Protein AF-A0A7K2YHN9-F1 (afdb_monomer_lite)

Radius of gyration: 21.22 Å; chains: 1; bounding box: 48×24×65 Å

Secondary structure (DSSP, 8-state):
-TTS-TT--EEEEEEESPEEEEETTEEEEEETTEEEEE-GGGS-TTSS--HHHHHTEEEEEEEEEEETTEEEEEEEEEEEEETTEEEEEETTGGGG---SHHHHHHHHHHHHHHHHHHHHHHHHTT-

Foldseek 3Di:
DVLDDPVQDWDKDKDAPWQWDQDPLGIFTQDPNDTAAEDQVPQDPVFPDHPVQVNQFRMFTWIWGDDPNGIHTYTAKGWGQDPNDTDIGGSCVCVVPDPDPVRVVVVVVVVVVVVVVVVVVVVVVVD

Sequence (127 aa):
PLDRHPAQIAMPVFLENYEVRRDDDGMGFILAGHRLAVEPDRIPTAGPLTPEAVATSTACIGLLRWDAGAFEVQPLAVEAVVKKKTVVVHAGAWAGGTADKLGAKAEKAATEAVAVLRERAGKLLRT

pLDDT: mean 89.26, std 9.85, range [54.69, 98.0]

Structure (mmCIF, N/CA/C/O backbone):
data_AF-A0A7K2YHN9-F1
#
_entry.id   AF-A0A7K2YHN9-F1
#
loop_
_atom_site.group_PDB
_atom_site.id
_atom_site.type_symbol
_atom_site.label_atom_id
_atom_site.label_alt_id
_atom_site.label_comp_id
_atom_site.label_asym_id
_atom_site.label_entity_id
_atom_site.label_seq_id
_atom_site.pdbx_PDB_ins_code
_atom_site.Cartn_x
_atom_site.Cartn_y
_atom_site.Cartn_z
_atom_site.occupancy
_atom_site.B_iso_or_equiv
_atom_site.auth_seq_id
_atom_site.auth_comp_id
_atom_site.auth_asym_id
_atom_site.auth_atom_id
_atom_site.pdbx_PDB_model_num
ATOM 1 N N . PRO A 1 1 ? -12.284 -12.177 -9.391 1.00 57.41 1 PRO A N 1
ATOM 2 C CA . PRO A 1 1 ? -12.138 -11.181 -10.492 1.00 57.41 1 PRO A CA 1
ATOM 3 C C . PRO A 1 1 ? -13.450 -10.835 -11.204 1.00 57.41 1 PRO A C 1
ATOM 5 O O . PRO 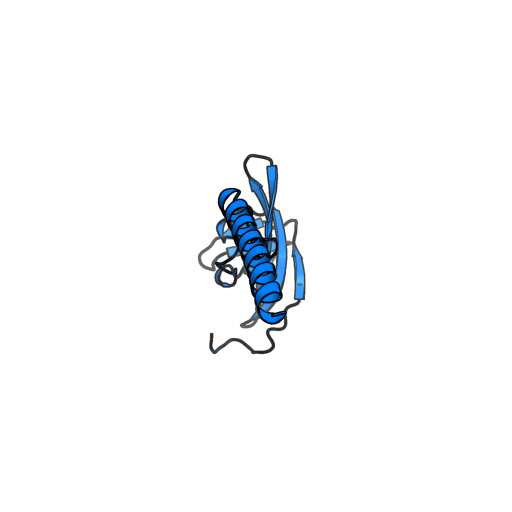A 1 1 ? -13.608 -9.689 -11.604 1.00 57.41 1 PRO A O 1
ATOM 8 N N . LEU A 1 2 ? -14.351 -11.814 -11.358 1.00 54.91 2 LEU A N 1
ATOM 9 C CA . LEU A 1 2 ? -15.625 -11.669 -12.072 1.00 54.91 2 LEU A CA 1
ATOM 10 C C . LEU A 1 2 ? -16.678 -10.824 -11.330 1.00 54.91 2 LEU A C 1
ATOM 12 O O . LEU A 1 2 ? -17.486 -10.193 -11.995 1.00 54.91 2 LEU A O 1
ATOM 16 N N . ASP A 1 3 ? -16.600 -10.703 -10.002 1.00 56.06 3 ASP A N 1
ATOM 17 C CA . ASP A 1 3 ? -17.502 -9.837 -9.212 1.00 56.06 3 ASP A CA 1
ATOM 18 C C . ASP A 1 3 ? -17.098 -8.352 -9.204 1.00 56.06 3 ASP A C 1
ATOM 20 O O . ASP A 1 3 ? -17.693 -7.523 -8.522 1.00 56.06 3 ASP A O 1
ATOM 24 N N . ARG A 1 4 ? -16.052 -7.979 -9.950 1.00 60.25 4 ARG A N 1
ATOM 25 C CA . ARG A 1 4 ? -15.535 -6.608 -9.945 1.00 60.25 4 ARG A CA 1
ATOM 26 C C . ARG A 1 4 ? -16.341 -5.754 -10.920 1.00 60.25 4 ARG A C 1
ATOM 28 O O . ARG A 1 4 ? -16.211 -5.917 -12.130 1.00 60.25 4 ARG A O 1
ATOM 35 N N . HIS A 1 5 ? -17.103 -4.789 -10.404 1.00 55.03 5 HIS A N 1
ATOM 36 C CA . HIS A 1 5 ? -17.783 -3.795 -11.237 1.00 55.03 5 HIS A CA 1
ATOM 37 C C . HIS A 1 5 ? -16.759 -3.053 -12.129 1.00 55.03 5 HIS A C 1
ATOM 39 O O . HIS A 1 5 ? -15.821 -2.453 -11.591 1.00 55.03 5 HIS A O 1
ATOM 45 N N . PRO A 1 6 ? -16.908 -3.042 -13.469 1.00 56.66 6 PRO A N 1
ATOM 46 C CA . PRO A 1 6 ? -15.870 -2.574 -14.396 1.00 56.66 6 PRO A CA 1
ATOM 47 C C . PRO A 1 6 ? -15.536 -1.084 -14.246 1.00 56.66 6 PRO A C 1
ATOM 49 O O . PRO A 1 6 ? -14.412 -0.683 -14.526 1.00 56.66 6 PRO A O 1
ATOM 52 N N . ALA A 1 7 ? -16.474 -0.271 -13.746 1.00 64.44 7 ALA A N 1
ATOM 53 C CA . ALA A 1 7 ? -16.242 1.158 -13.528 1.00 64.44 7 ALA A CA 1
ATOM 54 C C . ALA A 1 7 ? -15.442 1.489 -12.252 1.00 64.44 7 ALA A C 1
ATOM 56 O O . ALA A 1 7 ? -15.044 2.637 -12.109 1.00 64.44 7 ALA A O 1
ATOM 57 N N . GLN A 1 8 ? -15.230 0.521 -11.340 1.00 68.00 8 GLN A N 1
ATOM 58 C CA . GLN A 1 8 ? -14.412 0.631 -10.118 1.00 68.00 8 GLN A CA 1
ATOM 59 C C . GLN A 1 8 ? -14.328 2.052 -9.513 1.00 68.00 8 GLN A C 1
ATOM 61 O O . GLN A 1 8 ? -13.226 2.535 -9.260 1.00 68.00 8 GLN A O 1
ATOM 66 N N . ILE A 1 9 ? -15.479 2.706 -9.277 1.00 79.44 9 ILE A N 1
ATOM 67 C CA . ILE A 1 9 ? -15.520 4.075 -8.742 1.00 79.44 9 ILE A CA 1
ATOM 68 C C . ILE A 1 9 ? -14.788 4.079 -7.404 1.00 79.44 9 ILE A C 1
ATOM 70 O O . ILE A 1 9 ? -15.106 3.306 -6.500 1.00 79.44 9 ILE A O 1
ATOM 74 N N . ALA A 1 10 ? -13.777 4.929 -7.317 1.00 89.38 10 ALA A N 1
ATOM 75 C CA . ALA A 1 10 ? -12.907 5.042 -6.170 1.00 89.38 10 ALA A CA 1
ATOM 76 C C . ALA A 1 10 ? -12.629 6.516 -5.902 1.00 89.38 10 ALA A C 1
ATOM 78 O O . ALA A 1 10 ? -12.377 7.283 -6.833 1.00 89.38 10 ALA A O 1
ATOM 79 N N . MET A 1 11 ? -12.661 6.905 -4.632 1.00 93.88 11 MET A N 1
ATOM 80 C CA . MET A 1 11 ? -12.323 8.258 -4.207 1.00 93.88 11 MET A CA 1
ATOM 81 C C . MET A 1 11 ? -10.906 8.271 -3.633 1.00 93.88 11 MET A C 1
ATOM 83 O O . MET A 1 11 ? -10.616 7.469 -2.744 1.00 93.88 11 MET A O 1
ATOM 87 N N . PRO A 1 12 ? -10.010 9.154 -4.104 1.00 95.62 12 PRO A N 1
ATOM 88 C CA . PRO A 1 12 ? -8.716 9.322 -3.465 1.00 95.62 12 PRO A CA 1
ATOM 89 C C . PRO A 1 12 ? -8.919 9.883 -2.057 1.00 95.62 12 PRO A C 1
ATOM 91 O O . PRO A 1 12 ? -9.646 10.858 -1.864 1.00 95.62 12 PRO A O 1
ATOM 94 N N . VAL A 1 13 ? -8.268 9.261 -1.081 1.00 97.25 13 VAL A N 1
ATOM 95 C CA . VAL A 1 13 ? -8.301 9.680 0.320 1.00 97.25 13 VAL A CA 1
ATOM 96 C C . VAL A 1 13 ? -6.889 9.791 0.872 1.00 97.25 13 VAL A C 1
ATOM 98 O O . VAL A 1 13 ? -5.992 9.033 0.496 1.00 97.25 13 VAL A O 1
ATOM 101 N N . PHE A 1 14 ? -6.716 10.738 1.787 1.00 97.88 14 PHE A N 1
ATOM 102 C CA . PHE A 1 14 ? -5.571 10.810 2.679 1.00 97.88 14 PHE A CA 1
ATOM 103 C C . PHE A 1 14 ? -6.060 10.483 4.088 1.00 97.88 14 PHE A C 1
ATOM 105 O O . PHE A 1 14 ? -7.011 11.096 4.570 1.00 97.88 14 PHE A O 1
ATOM 112 N N . LEU A 1 15 ? -5.451 9.475 4.704 1.00 97.94 15 LEU A N 1
ATOM 113 C CA . LEU A 1 15 ? -5.805 8.964 6.019 1.00 97.94 15 LEU A CA 1
ATOM 114 C C . LEU A 1 15 ? -4.618 9.151 6.959 1.00 97.94 15 LEU A C 1
ATOM 116 O O . LEU A 1 15 ? -3.492 8.768 6.641 1.00 97.94 15 LEU A O 1
ATOM 120 N N . GLU A 1 16 ? -4.898 9.690 8.134 1.00 97.00 16 GLU A N 1
ATOM 121 C CA . GLU A 1 16 ? -3.960 9.908 9.232 1.00 97.00 16 GLU A CA 1
ATOM 122 C C . GLU A 1 16 ? -4.690 9.672 10.560 1.00 97.00 16 GLU A C 1
ATOM 124 O O . GLU A 1 16 ? -5.918 9.566 10.582 1.00 97.00 16 GLU A O 1
ATOM 129 N N . ASN A 1 17 ? -3.947 9.582 11.665 1.00 96.50 17 ASN A N 1
ATOM 130 C CA . ASN A 1 17 ? -4.508 9.363 13.006 1.00 96.50 17 ASN A CA 1
ATOM 131 C C . ASN A 1 17 ? -5.377 8.092 13.122 1.00 96.50 17 ASN A C 1
ATOM 133 O O . ASN A 1 17 ? -6.345 8.065 13.885 1.00 96.50 17 ASN A O 1
ATOM 137 N N . TYR A 1 18 ? -5.037 7.043 12.367 1.00 97.44 18 TYR A N 1
ATOM 138 C CA . TYR A 1 18 ? -5.651 5.724 12.492 1.00 97.44 18 TYR A CA 1
ATOM 139 C C . TYR A 1 18 ? -4.767 4.764 13.296 1.00 97.44 18 TYR A C 1
ATOM 141 O O . TYR A 1 18 ? -3.543 4.877 13.310 1.00 97.44 18 TYR A O 1
ATOM 149 N N . GLU A 1 19 ? -5.393 3.775 13.928 1.00 97.50 19 GLU A N 1
ATOM 150 C CA . GLU A 1 19 ? -4.709 2.596 14.468 1.00 97.50 19 GLU A CA 1
ATOM 151 C C . GLU A 1 19 ? -4.825 1.452 13.457 1.00 97.50 19 GLU A C 1
ATOM 153 O O . GLU A 1 19 ? -5.910 1.182 12.945 1.00 97.50 19 GLU A O 1
ATOM 158 N N . VAL A 1 20 ? -3.728 0.756 13.161 1.00 96.88 20 VAL A N 1
ATOM 159 C CA . VAL A 1 20 ? -3.792 -0.470 12.356 1.00 96.88 20 VAL A CA 1
ATOM 160 C C . VAL A 1 20 ? -4.190 -1.643 13.248 1.00 96.88 20 VAL A C 1
ATOM 162 O O . VAL A 1 20 ? -3.508 -1.938 14.228 1.00 96.88 20 VAL A O 1
ATOM 165 N N . ARG A 1 21 ? -5.243 -2.369 12.863 1.00 96.44 21 ARG A N 1
ATOM 166 C CA . ARG A 1 21 ? -5.682 -3.604 13.518 1.00 96.44 21 ARG A CA 1
ATOM 167 C C . ARG A 1 21 ? -5.634 -4.784 12.555 1.00 96.44 21 ARG A C 1
ATOM 169 O O . ARG A 1 21 ? -6.078 -4.675 11.416 1.00 96.44 21 ARG A O 1
ATOM 176 N N . ARG A 1 22 ? -5.117 -5.919 13.028 1.00 94.69 22 ARG A N 1
ATOM 177 C CA . ARG A 1 22 ? -5.214 -7.220 12.355 1.00 94.69 22 ARG A CA 1
ATOM 178 C C . ARG A 1 22 ? -5.999 -8.172 13.250 1.00 94.69 22 ARG A C 1
ATOM 180 O O . ARG A 1 22 ? -5.625 -8.355 14.405 1.00 94.69 22 ARG A O 1
ATOM 187 N N . ASP A 1 23 ? -7.070 -8.730 12.712 1.00 92.94 23 ASP A N 1
ATOM 188 C CA . ASP A 1 23 ? -7.956 -9.704 13.351 1.00 92.94 23 ASP A CA 1
ATOM 189 C C . ASP A 1 23 ? -8.392 -10.760 12.319 1.00 92.94 23 ASP A C 1
ATOM 191 O O . ASP A 1 23 ? -7.853 -10.805 11.209 1.00 92.94 23 ASP A O 1
ATOM 195 N N . ASP A 1 24 ? -9.332 -11.630 12.691 1.00 92.25 24 ASP A N 1
ATOM 196 C CA . ASP A 1 24 ? -9.839 -12.696 11.818 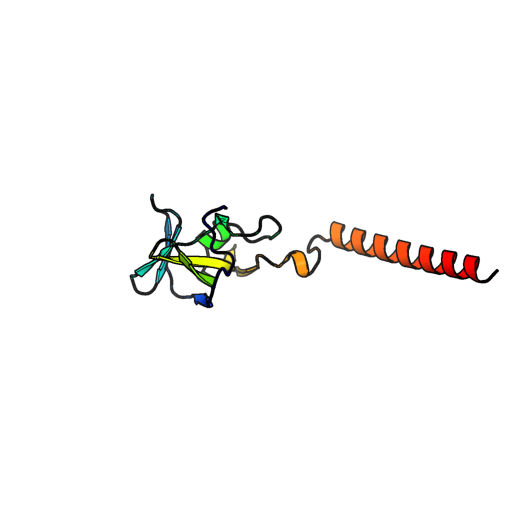1.00 92.25 24 ASP A CA 1
ATOM 197 C C . ASP A 1 24 ? -10.539 -12.142 10.558 1.00 92.25 24 ASP A C 1
ATOM 199 O O . ASP A 1 24 ? -10.562 -12.810 9.526 1.00 92.25 24 ASP A O 1
ATOM 203 N N . ASP A 1 25 ? -11.014 -10.890 10.607 1.00 88.25 25 ASP A N 1
ATOM 204 C CA . ASP A 1 25 ? -11.609 -10.155 9.481 1.00 88.25 25 ASP A CA 1
ATOM 205 C C . ASP A 1 25 ? -10.550 -9.430 8.621 1.00 88.25 25 ASP A C 1
ATOM 207 O O . ASP A 1 25 ? -10.868 -8.560 7.807 1.00 88.25 25 ASP A O 1
ATOM 211 N N . GLY A 1 26 ? -9.263 -9.723 8.829 1.00 93.31 26 GLY A N 1
ATOM 212 C CA . GLY A 1 26 ? -8.152 -9.160 8.069 1.00 93.31 26 GLY A CA 1
ATOM 213 C C . GLY A 1 26 ? -7.586 -7.859 8.645 1.00 93.31 26 GLY A C 1
ATOM 214 O O . GLY A 1 26 ? -7.590 -7.609 9.852 1.00 93.31 26 GLY A O 1
ATOM 215 N N . MET A 1 27 ? -7.009 -7.029 7.771 1.00 96.62 27 MET A N 1
ATOM 216 C CA . MET A 1 27 ? -6.396 -5.754 8.154 1.00 96.62 27 MET A CA 1
ATOM 217 C C . MET A 1 27 ? -7.424 -4.622 8.092 1.00 96.62 27 MET A C 1
ATOM 219 O O . MET A 1 27 ? -8.162 -4.500 7.119 1.00 96.62 27 MET A O 1
ATOM 223 N N . GLY A 1 28 ? -7.439 -3.753 9.100 1.00 97.44 28 GLY A N 1
ATOM 224 C CA . GLY A 1 28 ? -8.296 -2.573 9.137 1.00 97.44 28 GLY A CA 1
ATOM 225 C C . GLY A 1 28 ? -7.595 -1.361 9.739 1.00 97.44 28 GLY A C 1
ATOM 226 O O . GLY A 1 28 ? -6.723 -1.490 10.599 1.00 97.44 28 GLY A O 1
ATOM 227 N N . PHE A 1 29 ? -8.002 -0.175 9.301 1.00 97.94 29 PHE A N 1
ATOM 228 C CA . PHE A 1 29 ? -7.673 1.091 9.944 1.00 97.94 29 PHE A CA 1
ATOM 229 C C . PHE A 1 29 ? -8.814 1.489 10.874 1.00 97.94 29 PHE A C 1
ATOM 231 O O . PHE A 1 29 ? -9.958 1.612 10.442 1.00 97.94 29 PHE A O 1
ATOM 238 N N . ILE A 1 30 ? -8.514 1.696 12.151 1.00 97.88 30 ILE A N 1
ATOM 239 C CA . ILE A 1 30 ? -9.456 2.256 13.113 1.00 97.88 30 ILE A CA 1
ATOM 240 C C . ILE A 1 30 ? -9.307 3.772 13.069 1.00 97.88 30 ILE A C 1
ATOM 242 O O . ILE A 1 30 ? -8.339 4.320 13.592 1.00 97.88 30 ILE A O 1
ATOM 246 N N . LEU A 1 31 ? -10.263 4.443 12.434 1.00 96.00 31 LEU A N 1
ATOM 247 C CA . LEU A 1 31 ? -10.295 5.891 12.266 1.00 96.00 31 LEU A CA 1
ATOM 248 C C . LEU A 1 31 ? -11.512 6.449 13.001 1.00 96.00 31 LEU A C 1
ATOM 250 O O . LEU A 1 31 ? -12.642 6.051 12.724 1.00 96.00 31 LEU A O 1
ATOM 254 N N . ALA A 1 32 ? -11.286 7.351 13.959 1.00 94.56 32 ALA A N 1
ATOM 255 C CA . ALA A 1 32 ? -12.349 7.913 14.801 1.00 94.56 32 ALA A CA 1
ATOM 256 C C . ALA A 1 32 ? -13.264 6.838 15.440 1.00 94.56 32 ALA A C 1
ATOM 258 O O . ALA A 1 32 ? -14.470 7.025 15.563 1.00 94.56 32 ALA A O 1
ATOM 259 N N . GLY A 1 33 ? -12.693 5.689 15.822 1.00 94.62 33 GLY A N 1
ATOM 260 C CA . GLY A 1 33 ? -13.427 4.562 16.415 1.00 94.62 33 GLY A CA 1
ATOM 261 C C . GLY A 1 33 ? -14.141 3.644 15.415 1.00 94.62 33 GLY A C 1
ATOM 262 O O . GLY A 1 33 ? -14.690 2.624 15.826 1.00 94.62 33 GLY A O 1
ATOM 263 N N . HIS A 1 34 ? -14.103 3.948 14.117 1.00 94.25 34 HIS A N 1
ATOM 264 C CA . HIS A 1 34 ? -14.701 3.129 13.065 1.00 94.25 34 HIS A CA 1
ATOM 265 C C . HIS A 1 34 ? -13.643 2.306 12.332 1.00 94.25 34 HIS A C 1
ATOM 267 O O . HIS A 1 34 ? -12.574 2.814 11.999 1.00 94.25 34 HIS A O 1
ATOM 273 N N . ARG A 1 35 ? -13.952 1.037 12.050 1.00 95.25 35 ARG A N 1
ATOM 274 C CA . ARG A 1 35 ? -13.096 0.173 11.231 1.00 95.25 35 ARG A CA 1
ATOM 275 C C . ARG A 1 35 ? -13.332 0.463 9.752 1.00 95.25 35 ARG A C 1
ATOM 277 O O . ARG A 1 35 ? -14.452 0.337 9.267 1.00 95.25 35 ARG A O 1
ATOM 284 N N . LEU A 1 36 ? -12.258 0.790 9.049 1.00 95.94 36 LEU A N 1
ATOM 285 C CA . LEU A 1 36 ? -12.182 0.830 7.598 1.00 95.94 36 LEU A CA 1
ATOM 286 C C . LEU A 1 36 ? -11.324 -0.351 7.141 1.00 95.94 36 LEU A C 1
ATOM 288 O O . LEU A 1 36 ? -10.132 -0.398 7.451 1.00 95.94 36 LEU A O 1
ATOM 292 N N . ALA A 1 37 ? -11.927 -1.323 6.458 1.00 96.31 37 ALA A N 1
ATOM 293 C CA . ALA A 1 37 ? -11.210 -2.503 5.987 1.00 96.31 37 ALA A CA 1
ATOM 294 C C . ALA A 1 37 ? -10.149 -2.111 4.948 1.00 96.31 37 ALA A C 1
ATOM 296 O O . ALA A 1 37 ? -10.377 -1.243 4.105 1.00 96.31 37 ALA A O 1
ATOM 297 N N . VAL A 1 38 ? -8.974 -2.728 5.041 1.00 96.81 38 VAL A N 1
ATOM 298 C CA . VAL A 1 38 ? -7.846 -2.505 4.138 1.00 96.81 38 VAL A CA 1
ATOM 299 C C . VAL A 1 38 ? -7.758 -3.685 3.182 1.00 96.81 38 VAL A C 1
ATOM 301 O O . VAL A 1 38 ? -7.795 -4.832 3.616 1.00 96.81 38 VAL A O 1
ATOM 304 N N . GLU A 1 39 ? -7.574 -3.393 1.898 1.00 92.50 39 GLU A N 1
ATOM 305 C CA . GLU A 1 39 ? -7.465 -4.376 0.816 1.00 92.50 39 GLU A CA 1
ATOM 306 C C . GLU A 1 39 ? -6.005 -4.514 0.332 1.00 92.50 39 GLU A C 1
ATOM 308 O O . GLU A 1 39 ? -5.613 -3.911 -0.679 1.00 92.50 39 GLU A O 1
ATOM 313 N N . PRO A 1 40 ? -5.144 -5.261 1.059 1.00 86.25 40 PRO A N 1
ATOM 314 C CA . PRO A 1 40 ? -3.730 -5.407 0.717 1.00 86.25 40 PRO A CA 1
ATOM 315 C C . PRO A 1 40 ? -3.507 -6.243 -0.550 1.00 86.25 40 PRO A C 1
ATOM 317 O O . PRO A 1 40 ? -2.516 -6.033 -1.246 1.00 86.25 40 PRO A O 1
ATOM 320 N N . ASP A 1 41 ? -4.442 -7.128 -0.904 1.00 86.94 41 ASP A N 1
ATOM 321 C CA . ASP A 1 41 ? -4.353 -7.997 -2.089 1.00 86.94 41 ASP A CA 1
ATOM 322 C C . ASP A 1 41 ? -4.446 -7.216 -3.409 1.00 86.94 41 ASP A C 1
ATOM 324 O O . ASP A 1 41 ? -4.162 -7.733 -4.494 1.00 86.94 41 ASP A O 1
ATOM 328 N N . ARG A 1 42 ? -4.835 -5.940 -3.332 1.00 86.56 42 ARG A N 1
ATOM 329 C CA . ARG A 1 42 ? -4.878 -5.012 -4.466 1.00 86.56 42 ARG A CA 1
ATOM 330 C C . ARG A 1 42 ? -3.618 -4.157 -4.598 1.00 86.56 42 ARG A C 1
ATOM 332 O O . ARG A 1 42 ? -3.561 -3.308 -5.493 1.00 86.56 42 ARG A O 1
ATOM 339 N N . ILE A 1 43 ? -2.615 -4.355 -3.744 1.00 88.25 43 ILE A N 1
ATOM 340 C CA . ILE A 1 43 ? -1.320 -3.686 -3.869 1.00 88.25 43 ILE A CA 1
ATOM 341 C C . ILE A 1 43 ? -0.554 -4.310 -5.052 1.00 88.25 43 ILE A C 1
ATOM 343 O O . ILE A 1 43 ? -0.370 -5.528 -5.091 1.00 88.25 43 ILE A O 1
ATOM 347 N N . PRO A 1 44 ? -0.095 -3.515 -6.040 1.00 82.75 44 PRO A N 1
ATOM 348 C CA . PRO A 1 44 ? 0.690 -4.036 -7.153 1.00 82.75 44 PRO A CA 1
ATOM 349 C C . PRO A 1 44 ? 1.986 -4.700 -6.675 1.00 82.75 44 PRO A C 1
ATOM 351 O O . PRO A 1 44 ? 2.830 -4.049 -6.063 1.00 82.75 44 PRO A O 1
ATOM 354 N N . THR A 1 45 ? 2.199 -5.963 -7.050 1.00 84.44 45 THR A N 1
ATOM 355 C CA . THR A 1 45 ? 3.420 -6.720 -6.707 1.00 84.44 45 THR A CA 1
ATOM 356 C C . THR A 1 45 ? 4.690 -6.162 -7.355 1.00 84.44 45 THR A C 1
ATOM 358 O O . THR A 1 45 ? 5.794 -6.473 -6.920 1.00 84.44 45 THR A O 1
ATOM 361 N N . ALA A 1 46 ? 4.548 -5.332 -8.392 1.00 81.88 46 ALA A N 1
ATOM 362 C CA . ALA A 1 46 ? 5.655 -4.663 -9.074 1.00 81.88 46 ALA A CA 1
ATOM 363 C C . ALA A 1 46 ? 6.254 -3.488 -8.272 1.00 81.88 46 ALA A C 1
ATOM 365 O O . ALA A 1 46 ? 7.288 -2.947 -8.663 1.00 81.88 46 ALA A O 1
ATOM 366 N N . GLY A 1 47 ? 5.596 -3.055 -7.191 1.00 84.62 47 GLY A N 1
ATOM 367 C CA . GLY A 1 47 ? 6.015 -1.920 -6.373 1.00 84.62 47 GLY A CA 1
ATOM 368 C C . GLY A 1 47 ? 6.647 -2.326 -5.036 1.00 84.62 47 GLY A C 1
ATOM 369 O O . GLY A 1 47 ? 6.471 -3.449 -4.576 1.00 84.62 47 GLY A O 1
ATOM 370 N N . PRO A 1 48 ? 7.349 -1.396 -4.362 1.00 89.62 48 PRO A N 1
ATOM 371 C CA . PRO A 1 48 ? 7.930 -1.626 -3.038 1.00 89.62 48 PRO A CA 1
ATOM 372 C C . PRO A 1 48 ? 6.903 -1.583 -1.895 1.00 89.62 48 PRO A C 1
ATOM 374 O O . PRO A 1 48 ? 7.270 -1.805 -0.743 1.00 89.62 48 PRO A O 1
ATOM 377 N N . LEU A 1 49 ? 5.642 -1.237 -2.176 1.00 94.00 49 LEU A N 1
ATOM 378 C CA . LEU A 1 49 ? 4.585 -1.220 -1.169 1.00 94.00 49 LEU A CA 1
ATOM 379 C C . LEU A 1 49 ? 4.207 -2.659 -0.814 1.00 94.00 49 LEU A C 1
ATOM 381 O O . LEU A 1 49 ? 3.818 -3.421 -1.692 1.00 94.00 49 LEU A O 1
ATOM 385 N N . THR A 1 50 ? 4.307 -3.018 0.465 1.00 93.25 50 THR A N 1
ATOM 386 C CA . THR A 1 50 ? 3.945 -4.354 0.959 1.00 93.25 50 THR A CA 1
ATOM 387 C C . THR A 1 50 ? 2.862 -4.272 2.037 1.00 93.25 50 THR A C 1
ATOM 389 O O . THR A 1 50 ? 2.726 -3.228 2.686 1.00 93.25 50 THR A O 1
ATOM 392 N N . PRO A 1 51 ? 2.114 -5.361 2.293 1.00 94.19 51 PRO A N 1
ATOM 393 C CA . PRO A 1 51 ? 1.163 -5.417 3.403 1.00 94.19 51 PRO A CA 1
ATOM 394 C C . PRO A 1 51 ? 1.800 -5.122 4.772 1.00 94.19 51 PRO A C 1
ATOM 396 O O . PRO A 1 51 ? 1.142 -4.596 5.665 1.00 94.19 51 PRO A O 1
ATOM 399 N N . GLU A 1 52 ? 3.080 -5.434 4.969 1.00 92.88 52 GLU A N 1
ATOM 400 C CA . GLU A 1 52 ? 3.829 -5.124 6.195 1.00 92.88 52 GLU A CA 1
ATOM 401 C C . GLU A 1 52 ? 4.118 -3.625 6.320 1.00 92.88 52 GLU A C 1
ATOM 403 O O . GLU A 1 52 ? 4.013 -3.067 7.414 1.00 92.88 52 GLU A O 1
ATOM 408 N N . ALA A 1 53 ? 4.437 -2.954 5.207 1.00 94.56 53 ALA A N 1
ATOM 409 C CA . ALA A 1 53 ? 4.609 -1.504 5.194 1.00 94.56 53 ALA A CA 1
ATOM 410 C C . ALA A 1 53 ? 3.295 -0.793 5.556 1.00 94.56 53 ALA A C 1
ATOM 412 O O . ALA A 1 53 ? 3.304 0.136 6.356 1.00 94.56 53 ALA A O 1
ATOM 413 N N . VAL A 1 54 ? 2.162 -1.284 5.041 1.00 96.00 54 VAL A N 1
ATOM 414 C CA . VAL A 1 54 ? 0.822 -0.801 5.420 1.00 96.00 54 VAL A CA 1
ATOM 415 C C . VAL A 1 54 ? 0.488 -1.130 6.876 1.00 96.00 54 VAL A C 1
ATOM 417 O O . VAL A 1 54 ? -0.159 -0.354 7.565 1.00 96.00 54 VAL A O 1
ATOM 420 N N . ALA A 1 55 ? 0.957 -2.263 7.398 1.00 95.25 55 ALA A N 1
ATOM 421 C CA . ALA A 1 55 ? 0.663 -2.639 8.777 1.00 95.25 55 ALA A CA 1
ATOM 422 C C . ALA A 1 55 ? 1.376 -1.775 9.829 1.00 95.25 55 ALA A C 1
ATOM 424 O O . ALA A 1 55 ? 0.996 -1.774 10.997 1.00 95.25 55 ALA A O 1
ATOM 425 N N . THR A 1 56 ? 2.442 -1.090 9.420 1.00 94.88 56 THR A N 1
ATOM 426 C CA . THR A 1 56 ? 3.299 -0.262 10.281 1.00 94.88 56 THR A CA 1
ATOM 427 C C . THR A 1 56 ? 3.223 1.220 9.924 1.00 94.88 56 THR A C 1
ATOM 429 O O . THR A 1 56 ? 4.054 2.013 10.376 1.00 94.88 56 THR A O 1
ATOM 432 N N . SER A 1 57 ? 2.245 1.598 9.100 1.00 96.75 57 SER A N 1
ATOM 433 C CA . SER A 1 57 ? 2.109 2.954 8.599 1.00 96.75 57 SER A CA 1
ATOM 434 C C . SER A 1 57 ? 1.438 3.897 9.591 1.00 96.75 57 SER A C 1
ATOM 436 O O . SER A 1 57 ? 0.604 3.501 10.402 1.00 96.75 57 SER A O 1
ATOM 438 N N . THR A 1 58 ? 1.807 5.169 9.493 1.00 96.56 58 THR A N 1
ATOM 439 C CA . THR A 1 58 ? 1.264 6.288 10.276 1.00 96.56 58 THR A CA 1
ATOM 440 C C . THR A 1 58 ? 0.350 7.186 9.446 1.00 96.56 58 THR A C 1
ATOM 442 O O . THR A 1 58 ? -0.541 7.833 9.990 1.00 96.56 58 THR A O 1
ATOM 445 N N . ALA A 1 59 ? 0.538 7.200 8.124 1.00 97.88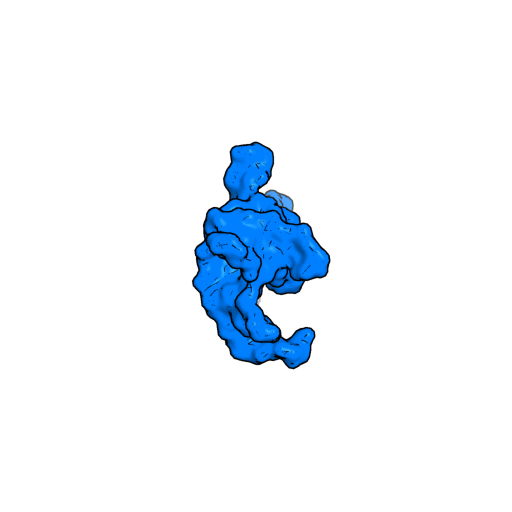 59 ALA A N 1
ATOM 446 C CA . ALA A 1 59 ? -0.326 7.886 7.170 1.00 97.88 59 ALA A CA 1
ATOM 447 C C . ALA A 1 59 ? -0.480 7.049 5.894 1.00 97.88 59 ALA A C 1
ATOM 449 O O . ALA A 1 59 ? 0.401 6.259 5.548 1.00 97.88 59 ALA A O 1
ATOM 450 N N . CYS A 1 60 ? -1.610 7.180 5.204 1.00 98.00 60 CYS A N 1
ATOM 451 C CA . CYS A 1 60 ? -1.906 6.423 3.992 1.00 98.00 60 CYS A CA 1
ATOM 452 C C . CYS A 1 60 ? -2.584 7.308 2.943 1.00 98.00 60 CYS A C 1
ATOM 454 O O . CYS A 1 60 ? -3.581 7.969 3.221 1.00 98.00 60 CYS A O 1
ATOM 456 N N . ILE A 1 61 ? -2.062 7.279 1.717 1.00 97.44 61 ILE A N 1
ATOM 457 C CA . ILE A 1 61 ? -2.809 7.677 0.524 1.00 97.44 61 ILE A CA 1
ATOM 458 C C . ILE A 1 61 ? -3.427 6.406 -0.045 1.00 97.44 61 ILE A C 1
ATOM 460 O O . ILE A 1 61 ? -2.713 5.444 -0.346 1.00 97.44 61 ILE A O 1
ATOM 464 N N . GLY A 1 62 ? -4.743 6.409 -0.217 1.00 95.75 62 GLY A N 1
ATOM 465 C CA . GLY A 1 62 ? -5.482 5.247 -0.689 1.00 95.75 62 GLY A CA 1
ATOM 466 C C . GLY A 1 62 ? -6.654 5.602 -1.589 1.00 95.75 62 GLY A C 1
ATOM 467 O O . GLY A 1 62 ? -6.961 6.768 -1.839 1.00 95.75 62 GLY A O 1
ATOM 468 N N . LEU A 1 63 ? -7.307 4.557 -2.080 1.00 94.62 63 LEU A N 1
ATOM 469 C CA . LEU A 1 63 ? -8.557 4.621 -2.820 1.00 94.62 63 LEU A CA 1
ATOM 470 C C . LEU A 1 63 ? -9.673 4.072 -1.938 1.00 94.62 63 LEU A C 1
ATOM 472 O O . LEU A 1 63 ? -9.694 2.874 -1.660 1.00 94.62 63 LEU A O 1
ATOM 476 N N . LEU A 1 64 ? -10.590 4.941 -1.520 1.00 94.75 64 LEU A N 1
ATOM 477 C CA . LEU A 1 64 ? -11.811 4.558 -0.824 1.00 94.75 64 LEU A CA 1
ATOM 478 C C . LEU A 1 64 ? -12.824 4.029 -1.835 1.00 94.75 64 LEU A C 1
ATOM 480 O O . LEU A 1 64 ? -13.105 4.676 -2.850 1.00 94.75 64 LEU A O 1
ATOM 484 N N . ARG A 1 65 ? -13.368 2.853 -1.556 1.00 90.50 65 ARG A N 1
ATOM 485 C CA . ARG A 1 65 ? -14.266 2.124 -2.447 1.00 90.50 65 ARG A CA 1
ATOM 486 C C . ARG A 1 65 ? -15.462 1.626 -1.661 1.00 90.50 65 ARG A C 1
ATOM 488 O O . ARG A 1 65 ? -15.329 1.287 -0.493 1.00 90.50 65 ARG A O 1
ATOM 495 N N . TRP A 1 66 ? -16.609 1.573 -2.323 1.00 88.75 66 TRP A N 1
ATOM 496 C CA . TRP A 1 66 ? -17.761 0.835 -1.826 1.00 88.75 66 TRP A CA 1
ATOM 497 C C . TRP A 1 66 ? -17.772 -0.538 -2.492 1.00 88.75 66 TRP A C 1
ATOM 499 O O . TRP A 1 66 ? -17.887 -0.616 -3.719 1.00 88.75 66 TRP A O 1
ATOM 509 N N . ASP A 1 67 ? -17.626 -1.595 -1.701 1.00 81.56 67 ASP A N 1
ATOM 510 C CA . ASP A 1 67 ? -17.660 -2.983 -2.163 1.00 81.56 67 ASP A CA 1
ATOM 511 C C . ASP A 1 67 ? -18.480 -3.832 -1.183 1.00 81.56 67 ASP A C 1
ATOM 513 O O . ASP A 1 67 ? -18.499 -3.559 0.012 1.00 81.56 67 ASP A O 1
ATOM 517 N N . ALA A 1 68 ? -19.246 -4.795 -1.698 1.00 83.50 68 ALA A N 1
ATOM 518 C CA . ALA A 1 68 ? -20.081 -5.716 -0.911 1.00 83.50 68 ALA A CA 1
ATOM 519 C C . ALA A 1 68 ? -20.923 -5.102 0.248 1.00 83.50 68 ALA A C 1
ATOM 521 O O . ALA A 1 68 ? -21.263 -5.794 1.205 1.00 83.50 68 ALA A O 1
ATOM 522 N N . GLY A 1 69 ? -21.312 -3.823 0.162 1.00 85.69 69 GLY A N 1
ATOM 523 C CA . GLY A 1 69 ? -22.100 -3.141 1.201 1.00 85.69 69 GLY A CA 1
ATOM 524 C C . GLY A 1 69 ? -21.280 -2.460 2.305 1.00 85.69 69 GLY A C 1
ATOM 525 O O . GLY A 1 69 ? -21.864 -2.009 3.291 1.00 85.69 69 GLY A O 1
ATOM 526 N N . ALA A 1 70 ? -19.961 -2.363 2.145 1.00 89.50 70 ALA A N 1
ATOM 527 C CA . ALA A 1 70 ? -19.056 -1.702 3.073 1.00 89.50 70 ALA A CA 1
ATOM 528 C C . ALA A 1 70 ? -18.065 -0.781 2.345 1.00 89.50 70 ALA A C 1
ATOM 530 O O . ALA A 1 70 ? -17.843 -0.874 1.136 1.00 89.50 70 ALA A O 1
ATOM 531 N N . PHE A 1 71 ? -17.465 0.133 3.108 1.00 91.88 71 PHE A N 1
ATOM 532 C CA . PHE A 1 71 ? -16.325 0.906 2.636 1.00 91.88 71 PHE A CA 1
ATOM 533 C C . PHE A 1 71 ? -15.020 0.156 2.898 1.00 91.88 71 PHE A C 1
ATOM 535 O O . PHE A 1 71 ? -14.783 -0.327 4.006 1.00 91.88 71 PHE A O 1
ATOM 542 N N . GLU A 1 72 ? -14.147 0.151 1.898 1.00 93.31 72 GLU A N 1
ATOM 543 C CA . GLU A 1 72 ? -12.810 -0.438 1.951 1.00 93.31 72 GLU A CA 1
ATOM 544 C C . GLU A 1 72 ? -11.784 0.544 1.388 1.00 93.31 72 GLU A C 1
ATOM 546 O O . GLU A 1 72 ? -12.095 1.368 0.519 1.00 93.31 72 GLU A O 1
ATOM 551 N N . VAL A 1 73 ? -10.540 0.452 1.857 1.00 95.69 73 VAL A N 1
ATOM 552 C CA . VAL A 1 73 ? -9.422 1.243 1.345 1.00 95.69 73 VAL A CA 1
ATOM 553 C C . VAL A 1 73 ? -8.386 0.356 0.665 1.00 95.69 73 VAL A C 1
ATOM 555 O O . VAL A 1 73 ? -7.843 -0.574 1.256 1.00 95.69 73 VAL A O 1
ATOM 558 N N . GLN A 1 74 ? -8.062 0.689 -0.583 1.00 94.75 74 GLN A N 1
ATOM 559 C CA . GLN A 1 74 ? -6.906 0.145 -1.292 1.00 94.75 74 GLN A CA 1
ATOM 560 C C . GLN A 1 74 ? -5.703 1.085 -1.092 1.00 94.75 74 GLN A C 1
ATOM 562 O O . GLN A 1 74 ? -5.742 2.219 -1.582 1.00 94.75 74 GLN A O 1
ATOM 567 N N . PRO A 1 75 ? -4.624 0.651 -0.419 1.00 96.00 75 PRO A N 1
ATOM 568 C CA . PRO A 1 75 ? -3.436 1.478 -0.219 1.00 96.00 75 PRO A CA 1
ATOM 569 C C . PRO A 1 75 ? -2.690 1.754 -1.534 1.00 96.00 75 PRO A C 1
ATOM 571 O O . PRO A 1 75 ? -2.442 0.840 -2.321 1.00 96.00 75 PRO A O 1
ATOM 574 N N . LEU A 1 76 ? -2.286 3.008 -1.755 1.00 95.31 76 LEU A N 1
ATOM 575 C CA . LEU A 1 76 ? -1.442 3.423 -2.889 1.00 95.31 76 LEU A CA 1
ATOM 576 C C . LEU A 1 76 ? -0.069 3.924 -2.447 1.00 95.31 76 LEU A C 1
ATOM 578 O O . LEU A 1 76 ? 0.926 3.738 -3.152 1.00 95.31 76 LEU A O 1
ATOM 582 N N . ALA A 1 77 ? -0.008 4.569 -1.289 1.00 96.44 77 ALA A N 1
ATOM 583 C CA . ALA A 1 77 ? 1.234 4.934 -0.640 1.00 96.44 77 ALA A CA 1
ATOM 584 C C . ALA A 1 77 ? 1.035 4.991 0.867 1.00 96.44 77 ALA A C 1
ATOM 586 O O . ALA A 1 77 ? -0.061 5.279 1.351 1.00 96.44 77 ALA A O 1
ATOM 587 N N . VAL A 1 78 ? 2.110 4.750 1.601 1.00 97.62 78 VAL A N 1
ATOM 588 C CA . VAL A 1 78 ? 2.114 4.882 3.051 1.00 97.62 78 VAL A CA 1
ATOM 589 C C . VAL A 1 78 ? 3.337 5.634 3.519 1.00 97.62 78 VAL A C 1
ATOM 591 O O . VAL A 1 78 ? 4.415 5.534 2.933 1.00 97.62 78 VAL A O 1
ATOM 594 N N . GLU A 1 79 ? 3.153 6.365 4.603 1.00 97.94 79 GLU A N 1
ATOM 595 C CA . GLU A 1 79 ? 4.244 6.808 5.447 1.00 97.94 79 GLU A CA 1
ATOM 596 C C . GLU A 1 79 ? 4.430 5.781 6.565 1.00 97.94 79 GLU A C 1
ATOM 598 O O . GLU A 1 79 ? 3.457 5.394 7.209 1.00 97.94 79 GLU A O 1
ATOM 603 N N . ALA A 1 80 ? 5.662 5.331 6.790 1.00 92.50 80 ALA A N 1
ATOM 604 C CA . ALA A 1 80 ? 6.016 4.406 7.861 1.00 92.50 80 ALA A CA 1
ATOM 605 C C . ALA A 1 80 ? 7.282 4.874 8.588 1.00 92.50 80 ALA A C 1
ATOM 607 O O . ALA A 1 80 ? 8.089 5.638 8.051 1.00 92.50 80 ALA A O 1
ATOM 608 N N . VAL A 1 81 ? 7.493 4.382 9.810 1.00 89.38 81 VAL A N 1
ATOM 609 C CA . VAL A 1 81 ? 8.703 4.675 10.590 1.00 89.38 81 VAL A CA 1
ATOM 610 C C . VAL A 1 81 ? 9.625 3.462 10.590 1.00 89.38 81 VAL A C 1
ATOM 612 O O . VAL A 1 81 ? 9.382 2.465 11.264 1.00 89.38 81 VAL A O 1
ATOM 615 N N . VAL A 1 82 ? 10.748 3.566 9.878 1.00 87.25 82 VAL A N 1
ATOM 616 C CA . VAL A 1 82 ? 11.778 2.521 9.815 1.00 87.25 82 VAL A CA 1
ATOM 617 C C . VAL A 1 82 ? 13.052 3.038 10.464 1.00 87.25 82 VAL A C 1
ATOM 619 O O . VAL A 1 82 ? 13.583 4.077 10.082 1.00 87.25 82 VAL A O 1
ATOM 622 N N . LYS A 1 83 ? 13.576 2.316 11.463 1.00 88.62 83 LYS A N 1
ATOM 623 C CA . LYS A 1 83 ? 14.802 2.703 12.194 1.00 88.62 83 LYS A CA 1
ATOM 624 C C . LYS A 1 83 ? 14.771 4.168 12.678 1.00 88.62 83 LYS A C 1
ATOM 626 O O . LYS A 1 83 ? 15.758 4.889 12.539 1.00 88.62 83 LYS A O 1
ATOM 631 N N . LYS A 1 84 ? 13.636 4.598 13.249 1.00 89.44 84 LYS A N 1
ATOM 632 C CA . LYS A 1 84 ? 13.376 5.974 13.730 1.00 89.44 84 LYS A CA 1
ATOM 633 C C . LYS A 1 84 ? 13.392 7.056 12.640 1.00 89.44 84 LYS A C 1
ATOM 635 O O . LYS A 1 84 ? 13.519 8.234 12.958 1.00 89.44 84 LYS A O 1
ATOM 640 N N . LYS A 1 85 ? 13.289 6.677 11.367 1.00 91.94 85 LYS A N 1
ATOM 641 C CA . LYS A 1 85 ? 13.175 7.607 10.245 1.00 91.94 85 LYS A CA 1
ATOM 642 C C . LYS A 1 85 ? 11.838 7.415 9.557 1.00 91.94 85 LYS A C 1
ATOM 644 O O . LYS A 1 85 ? 11.460 6.284 9.255 1.00 91.94 85 LYS A O 1
ATOM 649 N N . THR A 1 86 ? 11.168 8.524 9.291 1.00 93.69 86 THR A N 1
ATOM 650 C CA . THR A 1 86 ? 9.994 8.556 8.429 1.00 93.69 86 THR A CA 1
ATOM 651 C C . THR A 1 86 ? 10.418 8.236 7.002 1.00 93.69 86 THR A C 1
ATOM 653 O O . THR A 1 86 ? 11.353 8.841 6.472 1.00 93.69 86 THR A O 1
ATOM 656 N N . VAL A 1 87 ? 9.759 7.254 6.399 1.00 94.38 87 VAL A N 1
ATOM 657 C CA . VAL A 1 87 ? 9.961 6.843 5.011 1.00 94.38 87 VAL A CA 1
ATOM 658 C C . VAL A 1 87 ? 8.613 6.755 4.318 1.00 94.38 87 VAL A C 1
ATOM 660 O O . VAL A 1 87 ? 7.630 6.322 4.915 1.00 94.38 87 VAL A O 1
ATOM 663 N N . VAL A 1 88 ? 8.577 7.148 3.048 1.00 95.38 88 VAL A N 1
ATOM 664 C CA . VAL A 1 88 ? 7.379 7.031 2.219 1.00 95.38 88 VAL A CA 1
ATOM 665 C C . VAL A 1 88 ? 7.579 5.895 1.228 1.00 95.38 88 VAL A C 1
ATOM 667 O O . VAL A 1 88 ? 8.620 5.801 0.575 1.00 95.38 88 VAL A O 1
ATOM 670 N N . VAL A 1 89 ? 6.587 5.017 1.133 1.00 94.81 89 VAL A N 1
ATOM 671 C CA . VAL A 1 89 ? 6.590 3.861 0.238 1.00 94.81 89 VAL A CA 1
ATOM 672 C C . VAL A 1 89 ? 5.397 3.980 -0.698 1.00 94.81 89 VAL A C 1
ATOM 674 O O . VAL A 1 89 ? 4.258 4.056 -0.247 1.00 94.81 89 VAL A O 1
ATOM 677 N N . HIS A 1 90 ? 5.651 3.991 -2.007 1.00 94.50 90 HIS A N 1
ATOM 678 C CA . HIS A 1 90 ? 4.624 4.171 -3.035 1.00 94.50 90 HIS A CA 1
ATOM 679 C C . HIS A 1 90 ? 4.491 2.915 -3.894 1.00 94.50 90 HIS A C 1
ATOM 681 O O . HIS A 1 90 ? 5.491 2.412 -4.406 1.00 94.50 90 HIS A O 1
ATOM 687 N N . ALA A 1 91 ? 3.264 2.461 -4.150 1.00 92.19 91 ALA A N 1
ATOM 688 C CA . ALA A 1 91 ? 2.997 1.357 -5.075 1.00 92.19 91 ALA A CA 1
ATOM 689 C C . ALA A 1 91 ? 3.530 1.640 -6.492 1.00 92.19 91 ALA A C 1
ATOM 691 O O . ALA A 1 91 ? 4.035 0.747 -7.166 1.00 92.19 91 ALA A O 1
ATOM 692 N N . GLY A 1 92 ? 3.457 2.901 -6.931 1.00 88.88 92 GLY A N 1
ATOM 693 C CA . GLY A 1 92 ? 3.924 3.358 -8.243 1.00 88.88 92 GLY A CA 1
ATOM 694 C C . GLY A 1 92 ? 5.414 3.700 -8.331 1.00 88.88 92 GLY A C 1
ATOM 695 O O . GLY A 1 92 ? 5.824 4.266 -9.340 1.00 88.88 92 GLY A O 1
ATOM 696 N N . ALA A 1 93 ? 6.234 3.407 -7.312 1.00 87.88 93 ALA A N 1
ATOM 697 C CA . ALA A 1 93 ? 7.635 3.851 -7.288 1.00 87.88 93 ALA A CA 1
ATOM 698 C C . ALA A 1 93 ? 8.476 3.324 -8.468 1.00 87.88 93 ALA A C 1
ATOM 700 O O . ALA A 1 93 ? 9.436 3.976 -8.868 1.00 87.88 93 AL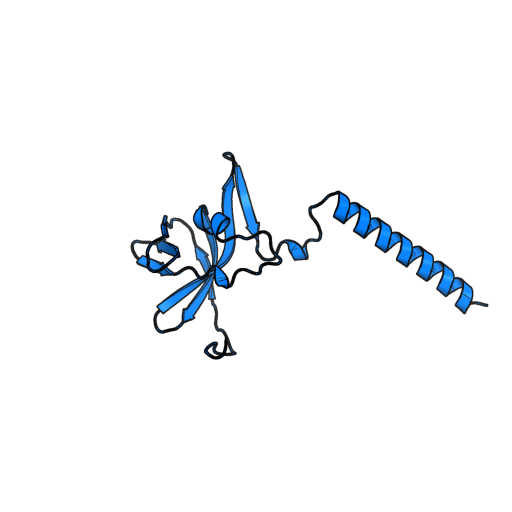A A O 1
ATOM 701 N N . TRP A 1 94 ? 8.089 2.191 -9.065 1.00 81.56 94 TRP A N 1
ATOM 702 C CA . TRP A 1 94 ? 8.721 1.631 -10.266 1.00 81.56 94 TRP A CA 1
ATOM 703 C C . TRP A 1 94 ? 8.709 2.593 -11.467 1.00 81.56 94 TRP A C 1
ATOM 705 O O . TRP A 1 94 ? 9.590 2.517 -12.320 1.00 81.56 94 TRP A O 1
ATOM 715 N N . ALA A 1 95 ? 7.746 3.521 -11.537 1.00 86.25 95 ALA A N 1
ATOM 716 C CA . ALA A 1 95 ? 7.648 4.486 -12.630 1.00 86.25 95 ALA A CA 1
ATOM 717 C C . ALA A 1 95 ? 8.780 5.531 -12.609 1.00 86.25 95 ALA A C 1
ATOM 719 O O . ALA A 1 95 ? 9.050 6.162 -13.627 1.00 86.25 95 ALA A O 1
ATOM 720 N N . GLY A 1 96 ? 9.457 5.703 -11.467 1.00 80.88 96 GLY A N 1
ATOM 721 C CA . GLY A 1 96 ? 10.608 6.598 -11.321 1.00 80.88 96 GLY A CA 1
ATOM 722 C C . GLY A 1 96 ? 11.931 6.021 -11.836 1.00 80.88 96 GLY A C 1
ATOM 723 O O . GLY A 1 96 ? 12.959 6.682 -11.707 1.00 80.88 96 GLY A O 1
ATOM 724 N N . GLY A 1 97 ? 11.922 4.806 -12.395 1.00 80.31 97 GLY A N 1
ATOM 725 C CA . GLY A 1 97 ? 13.130 4.068 -12.756 1.00 80.31 97 GLY A CA 1
ATOM 726 C C . GLY A 1 97 ? 13.693 3.265 -11.582 1.00 80.31 97 GLY A C 1
ATOM 727 O O . GLY A 1 97 ? 13.110 3.184 -10.499 1.00 80.31 97 GLY A O 1
ATOM 728 N N . THR A 1 98 ? 14.833 2.615 -11.802 1.00 80.31 98 THR A N 1
ATOM 729 C CA . THR A 1 98 ? 15.438 1.755 -10.781 1.00 80.31 98 THR A CA 1
ATOM 730 C C . THR A 1 98 ? 16.187 2.558 -9.715 1.00 80.31 98 THR A C 1
ATOM 732 O O . THR A 1 98 ? 17.049 3.384 -10.013 1.00 80.31 98 THR A O 1
ATOM 735 N N . ALA A 1 99 ? 15.889 2.277 -8.445 1.00 76.56 99 ALA A N 1
ATOM 736 C CA . ALA A 1 99 ? 16.670 2.776 -7.313 1.00 76.56 99 ALA A CA 1
ATOM 737 C C . ALA A 1 99 ? 17.949 1.948 -7.068 1.00 76.56 99 ALA A C 1
ATOM 739 O O . ALA A 1 99 ? 18.812 2.353 -6.285 1.00 76.56 99 ALA A O 1
ATOM 740 N N . ASP A 1 100 ? 18.084 0.787 -7.722 1.00 83.44 100 ASP A N 1
ATOM 741 C CA . ASP A 1 100 ? 19.282 -0.040 -7.641 1.00 83.44 100 ASP A CA 1
ATOM 742 C C . ASP A 1 100 ? 20.402 0.546 -8.510 1.00 83.44 100 ASP A C 1
ATOM 744 O O . ASP A 1 100 ? 20.240 0.793 -9.706 1.00 83.44 100 ASP A O 1
ATOM 748 N N . LYS A 1 101 ? 21.581 0.730 -7.911 1.00 85.25 101 LYS A N 1
ATOM 749 C CA . LYS A 1 101 ? 22.740 1.320 -8.593 1.00 85.25 101 LYS A CA 1
ATOM 750 C C . LYS A 1 101 ? 23.222 0.465 -9.763 1.00 85.25 101 LYS A C 1
ATOM 752 O O . LYS A 1 101 ? 23.700 1.023 -10.753 1.00 85.25 101 LYS A O 1
ATOM 757 N N . LEU A 1 102 ? 23.141 -0.865 -9.654 1.00 87.50 102 LEU A N 1
ATOM 758 C CA . LEU A 1 102 ? 23.543 -1.757 -10.744 1.00 87.50 102 LEU A CA 1
ATOM 759 C C . LEU A 1 102 ? 22.537 -1.682 -11.890 1.00 87.50 102 LEU A C 1
ATOM 761 O O . LEU A 1 102 ? 22.949 -1.504 -13.036 1.00 87.50 102 LEU A O 1
ATOM 765 N N . GLY A 1 103 ? 21.244 -1.708 -11.570 1.00 83.25 103 GLY A N 1
ATOM 766 C CA . GLY A 1 103 ? 20.165 -1.448 -12.516 1.00 83.25 103 GLY A CA 1
ATOM 767 C C . GLY A 1 103 ? 20.345 -0.116 -13.245 1.00 83.25 103 GLY A C 1
ATOM 768 O O . GLY A 1 103 ? 20.326 -0.092 -14.471 1.00 83.25 103 GLY A O 1
ATOM 769 N N . ALA A 1 104 ? 20.612 0.974 -12.522 1.00 87.69 104 ALA A N 1
ATOM 770 C CA . ALA A 1 104 ? 20.763 2.302 -13.118 1.00 87.69 104 ALA A CA 1
ATOM 771 C C . ALA A 1 104 ? 21.970 2.362 -14.068 1.00 87.69 104 ALA A C 1
ATOM 773 O O . ALA A 1 104 ? 21.921 2.973 -15.138 1.00 87.69 104 ALA A O 1
ATOM 774 N N . LYS A 1 105 ? 23.067 1.683 -13.708 1.00 87.44 105 LYS A N 1
ATOM 775 C CA . LYS A 1 105 ? 24.242 1.558 -14.576 1.00 87.44 105 LYS A CA 1
ATOM 776 C C . LYS A 1 105 ? 23.936 0.730 -15.828 1.00 87.44 105 LYS A C 1
ATOM 778 O O . LYS A 1 105 ? 24.399 1.091 -16.909 1.00 87.44 105 LYS A O 1
ATOM 783 N N . ALA A 1 106 ? 23.175 -0.353 -15.694 1.00 87.44 106 ALA A N 1
ATOM 784 C CA . ALA A 1 106 ? 22.768 -1.192 -16.817 1.00 87.44 106 ALA A CA 1
ATOM 785 C C . ALA A 1 106 ? 21.830 -0.443 -17.780 1.00 87.44 106 ALA A C 1
ATOM 787 O O . ALA A 1 106 ? 22.043 -0.478 -18.990 1.00 87.44 106 ALA A O 1
ATOM 788 N N . GLU A 1 107 ? 20.853 0.298 -17.254 1.00 84.88 107 GLU A N 1
ATOM 789 C CA . GLU A 1 107 ? 19.933 1.132 -18.036 1.00 84.88 107 GLU A CA 1
ATOM 790 C C . GLU A 1 107 ? 20.682 2.218 -18.827 1.00 84.88 107 GLU A C 1
ATOM 792 O O . GLU A 1 107 ? 20.456 2.410 -20.028 1.00 84.88 107 GLU A O 1
ATOM 797 N N . LYS A 1 108 ? 21.665 2.866 -18.187 1.00 87.88 108 LYS A N 1
ATOM 798 C CA . LYS A 1 108 ? 22.557 3.815 -18.861 1.00 87.88 108 LYS A CA 1
ATOM 799 C C . LYS A 1 108 ? 23.341 3.153 -20.001 1.00 87.88 108 LYS A C 1
ATOM 801 O O . LYS A 1 108 ? 23.355 3.681 -21.111 1.00 87.88 108 LYS A O 1
ATOM 806 N N . ALA A 1 109 ? 23.954 1.994 -19.750 1.00 88.94 109 ALA A N 1
ATOM 807 C CA . ALA A 1 109 ? 24.730 1.272 -20.760 1.00 88.94 109 ALA A CA 1
ATOM 808 C C . ALA A 1 109 ? 23.872 0.853 -21.971 1.00 88.94 109 ALA A C 1
ATOM 810 O O . ALA A 1 109 ? 24.313 0.962 -23.116 1.00 88.94 109 ALA A O 1
ATOM 811 N N . ALA A 1 110 ? 22.625 0.429 -21.741 1.00 86.69 110 ALA A N 1
ATOM 812 C CA . ALA A 1 110 ? 21.686 0.105 -22.815 1.00 86.69 110 ALA A CA 1
ATOM 813 C C . ALA A 1 110 ? 21.349 1.337 -23.677 1.00 86.69 110 ALA A C 1
ATOM 815 O O . ALA A 1 110 ? 21.320 1.252 -24.906 1.00 86.69 110 ALA A O 1
ATOM 816 N N . THR A 1 111 ? 21.157 2.498 -23.048 1.00 88.88 111 THR A N 1
ATOM 817 C CA . THR A 1 111 ? 20.858 3.755 -23.753 1.00 88.88 111 THR A CA 1
ATOM 818 C C . THR A 1 111 ? 22.031 4.212 -24.631 1.00 88.88 111 THR A C 1
ATOM 820 O O . THR A 1 111 ? 21.827 4.633 -25.772 1.00 88.88 111 THR A O 1
ATOM 823 N N . GLU A 1 112 ? 23.269 4.067 -24.148 1.00 92.31 112 GLU A N 1
ATOM 824 C CA . GLU A 1 112 ? 24.486 4.354 -24.924 1.00 92.31 112 GLU A CA 1
ATOM 825 C C . GLU A 1 112 ? 24.611 3.439 -26.154 1.00 92.31 112 GLU A C 1
ATOM 827 O O . GLU A 1 112 ? 24.922 3.908 -27.253 1.00 92.31 112 GLU A O 1
ATOM 832 N N . ALA A 1 113 ? 24.289 2.149 -26.011 1.00 91.94 113 ALA A N 1
ATOM 833 C CA . ALA A 1 113 ? 24.285 1.211 -27.133 1.00 91.94 113 ALA A CA 1
ATOM 834 C C . ALA A 1 113 ? 23.270 1.611 -28.221 1.00 91.94 113 ALA A C 1
ATOM 836 O O . ALA A 1 113 ? 23.596 1.587 -29.411 1.00 91.94 113 ALA A O 1
ATOM 837 N N . VAL A 1 114 ? 22.062 2.042 -27.835 1.00 91.75 114 VAL A N 1
ATOM 838 C CA . VAL A 1 114 ? 21.039 2.522 -28.784 1.00 91.75 114 VAL A CA 1
ATOM 839 C C . VAL A 1 114 ? 21.513 3.768 -29.536 1.00 91.75 114 VAL A C 1
ATOM 841 O O . VAL A 1 114 ? 21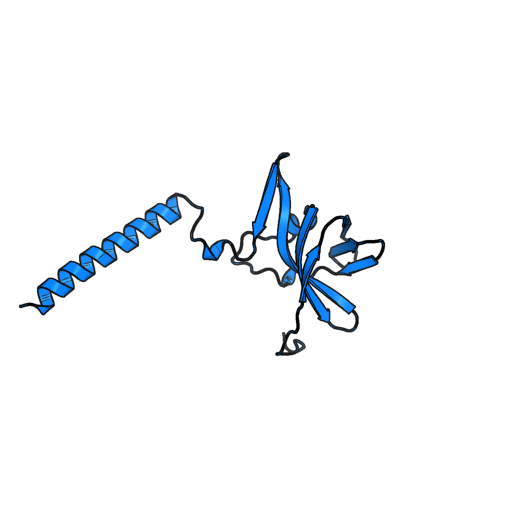.281 3.873 -30.743 1.00 91.75 114 VAL A O 1
ATOM 844 N N . ALA A 1 115 ? 22.206 4.693 -28.867 1.00 93.44 115 ALA A N 1
ATOM 845 C CA . ALA A 1 115 ? 22.764 5.880 -29.514 1.00 93.44 115 ALA A CA 1
ATOM 846 C C . ALA A 1 115 ? 23.798 5.509 -30.592 1.00 93.44 115 ALA A C 1
ATOM 848 O O . ALA A 1 115 ? 23.704 5.985 -31.726 1.00 93.44 115 ALA A O 1
ATOM 849 N N . VAL A 1 116 ? 24.721 4.595 -30.275 1.00 94.62 116 VAL A N 1
ATOM 850 C CA . VAL A 1 116 ? 25.737 4.105 -31.224 1.00 94.62 116 VAL A CA 1
ATOM 851 C C . VAL A 1 116 ? 25.086 3.401 -32.417 1.00 94.62 116 VAL A C 1
ATOM 853 O O . VAL A 1 116 ? 25.473 3.632 -33.565 1.00 94.62 116 VAL A O 1
ATOM 856 N N . LEU A 1 117 ? 24.080 2.555 -32.177 1.00 93.62 117 LEU A N 1
ATOM 857 C CA . LEU A 1 117 ? 23.365 1.856 -33.249 1.00 93.62 117 LEU A CA 1
ATOM 858 C C . LEU A 1 117 ? 22.618 2.830 -34.166 1.00 93.62 117 LEU A C 1
ATOM 860 O O . LEU A 1 117 ? 22.692 2.685 -35.386 1.00 93.62 117 LEU A O 1
ATOM 864 N N . ARG A 1 118 ? 21.961 3.855 -33.605 1.00 93.25 118 ARG A N 1
ATOM 865 C CA . ARG A 1 118 ? 21.305 4.915 -34.389 1.00 93.25 118 ARG A CA 1
ATOM 866 C C . ARG A 1 118 ? 22.300 5.685 -35.253 1.00 93.25 118 ARG A C 1
ATOM 868 O O . ARG A 1 118 ? 22.015 5.929 -36.423 1.00 93.25 118 ARG A O 1
ATOM 875 N N . GLU A 1 119 ? 23.467 6.034 -34.714 1.00 94.94 119 GLU A N 1
ATOM 876 C CA . GLU A 1 119 ? 24.518 6.715 -35.478 1.00 94.94 119 GLU A CA 1
ATOM 877 C C . GLU A 1 119 ? 24.999 5.853 -36.657 1.00 94.94 119 GLU A C 1
ATOM 879 O O . GLU A 1 119 ? 25.079 6.332 -37.791 1.00 94.94 119 GLU A O 1
ATOM 884 N N . ARG A 1 120 ? 25.274 4.565 -36.407 1.00 95.06 120 ARG A N 1
ATOM 885 C CA . ARG A 1 120 ? 25.739 3.624 -37.437 1.00 95.06 120 ARG A CA 1
ATOM 886 C C . ARG A 1 120 ? 24.691 3.394 -38.522 1.00 95.06 120 ARG A C 1
ATOM 888 O O . ARG A 1 120 ? 25.025 3.486 -39.700 1.00 95.06 120 ARG A O 1
ATOM 895 N N . ALA A 1 121 ? 23.436 3.161 -38.143 1.00 93.88 121 ALA A N 1
ATOM 896 C CA . ALA A 1 121 ? 22.335 3.015 -39.092 1.00 93.88 121 ALA A CA 1
ATOM 897 C C . ALA A 1 121 ? 22.149 4.289 -39.931 1.00 93.88 121 ALA A C 1
ATOM 899 O O . ALA A 1 121 ? 22.026 4.219 -41.149 1.00 93.88 121 ALA A O 1
ATOM 900 N N . GLY A 1 122 ? 22.223 5.468 -39.306 1.00 93.94 122 GLY A N 1
ATOM 901 C CA . GLY A 1 122 ? 22.125 6.741 -40.014 1.00 93.94 122 GLY A CA 1
ATOM 902 C C . GLY A 1 122 ? 23.274 7.005 -40.993 1.00 93.94 122 GLY A C 1
ATOM 903 O O . GLY A 1 122 ? 23.062 7.709 -41.9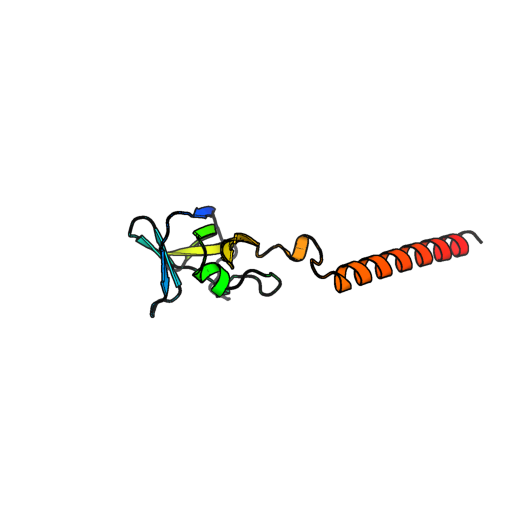77 1.00 93.94 122 GLY A O 1
ATOM 904 N N . LYS A 1 123 ? 24.486 6.486 -40.749 1.00 92.00 123 LYS A N 1
ATOM 905 C CA . LYS A 1 123 ? 25.587 6.525 -41.732 1.00 92.00 123 LYS A CA 1
ATOM 906 C C . LYS A 1 123 ? 25.309 5.590 -42.909 1.00 92.00 123 LYS A C 1
ATOM 908 O O . LYS A 1 123 ? 25.501 5.993 -44.047 1.00 92.00 123 LYS A O 1
ATOM 913 N N . LEU A 1 124 ? 24.816 4.387 -42.623 1.00 90.44 124 LEU A N 1
ATOM 914 C CA . LEU A 1 124 ? 24.543 3.351 -43.622 1.00 90.44 124 LEU A CA 1
ATOM 915 C C . LEU A 1 124 ? 23.381 3.708 -44.563 1.00 90.44 124 LEU A C 1
ATOM 917 O O . LEU A 1 124 ? 23.374 3.293 -45.710 1.00 90.44 124 LEU A O 1
ATOM 921 N N . LEU A 1 125 ? 22.417 4.504 -44.095 1.00 89.62 125 LEU A N 1
ATOM 922 C CA . LEU A 1 125 ? 21.297 5.003 -44.905 1.00 89.62 125 LEU A CA 1
ATOM 923 C C . LEU A 1 125 ? 21.636 6.254 -45.742 1.00 89.62 125 LEU A C 1
ATOM 925 O O . LEU A 1 125 ? 20.777 6.745 -46.468 1.00 89.62 125 LEU A O 1
ATOM 929 N N . ARG A 1 126 ? 22.843 6.819 -45.597 1.00 85.00 126 ARG A N 1
ATOM 930 C CA . ARG A 1 126 ? 23.304 8.015 -46.332 1.00 85.00 126 ARG A CA 1
ATOM 931 C C . ARG A 1 126 ? 24.305 7.702 -47.451 1.00 85.00 126 ARG A C 1
ATOM 933 O O . ARG A 1 126 ? 24.759 8.629 -48.117 1.00 85.00 126 ARG A O 1
ATOM 940 N N . THR A 1 127 ? 24.647 6.432 -47.624 1.00 54.69 127 THR A N 1
ATOM 941 C CA . THR A 1 127 ? 25.398 5.876 -48.760 1.00 54.69 127 THR A CA 1
ATOM 942 C C . THR A 1 127 ? 24.442 5.231 -49.739 1.00 54.69 127 THR A C 1
ATOM 944 O O . THR A 1 127 ? 24.643 5.426 -50.954 1.00 54.69 127 THR A O 1
#